Protein AF-A0A2V6Q9T5-F1 (afdb_monomer_lite)

Structure (mmCIF, N/CA/C/O backbone):
data_AF-A0A2V6Q9T5-F1
#
_entry.id   AF-A0A2V6Q9T5-F1
#
loop_
_atom_site.group_PDB
_atom_site.id
_atom_site.type_symbol
_atom_site.label_atom_id
_atom_site.label_alt_id
_atom_site.label_comp_id
_atom_site.label_asym_id
_atom_site.label_entity_id
_atom_site.label_seq_id
_atom_site.pdbx_PDB_ins_code
_atom_site.Cartn_x
_atom_site.Cartn_y
_atom_site.Cartn_z
_atom_site.occupancy
_atom_site.B_iso_or_equiv
_atom_site.auth_seq_id
_atom_site.auth_comp_id
_atom_site.auth_asym_id
_atom_site.auth_atom_id
_atom_site.pdbx_PDB_model_num
ATOM 1 N N . MET A 1 1 ? 15.968 13.737 -26.949 1.00 48.44 1 MET A N 1
ATOM 2 C CA . MET A 1 1 ? 14.605 13.214 -27.180 1.00 48.44 1 MET A CA 1
ATOM 3 C C . MET A 1 1 ? 14.604 11.754 -26.773 1.00 48.44 1 MET A C 1
ATOM 5 O O . MET A 1 1 ? 15.338 10.985 -27.378 1.00 48.44 1 MET A O 1
ATOM 9 N N . GLY A 1 2 ? 13.902 11.405 -25.695 1.00 70.88 2 GLY A N 1
ATOM 10 C CA . GLY A 1 2 ? 13.699 10.003 -25.319 1.00 70.88 2 GLY A CA 1
ATOM 11 C C . GLY A 1 2 ? 12.669 9.334 -26.230 1.00 70.88 2 GLY A C 1
ATOM 12 O O . GLY A 1 2 ? 11.946 10.019 -26.954 1.00 70.88 2 GLY A O 1
ATOM 13 N N . GLU A 1 3 ? 12.617 8.006 -26.196 1.00 80.88 3 GLU A N 1
ATOM 14 C CA . GLU A 1 3 ? 11.567 7.229 -26.863 1.00 80.88 3 GLU A CA 1
ATOM 15 C C . GLU A 1 3 ? 10.180 7.619 -26.341 1.00 80.88 3 GLU A C 1
ATOM 17 O O . GLU A 1 3 ? 10.024 7.979 -25.170 1.00 80.88 3 GLU A O 1
ATOM 22 N N . ARG A 1 4 ? 9.163 7.547 -27.205 1.00 91.62 4 ARG A N 1
ATOM 23 C CA . ARG A 1 4 ? 7.789 7.871 -26.805 1.00 91.62 4 ARG A CA 1
ATOM 24 C C . ARG A 1 4 ? 7.243 6.766 -25.885 1.00 91.62 4 ARG A C 1
ATOM 26 O O . ARG A 1 4 ? 7.602 5.602 -26.077 1.00 91.62 4 ARG A O 1
ATOM 33 N N . PRO A 1 5 ? 6.353 7.073 -24.921 1.00 88.50 5 PRO A N 1
ATOM 34 C CA . PRO A 1 5 ? 5.855 6.081 -23.961 1.00 88.50 5 PRO A CA 1
ATOM 35 C C . PRO A 1 5 ? 5.341 4.781 -24.602 1.00 88.50 5 PRO A C 1
ATOM 37 O O . PRO A 1 5 ? 5.722 3.693 -24.177 1.00 88.50 5 PRO A O 1
ATOM 40 N N . HIS A 1 6 ? 4.596 4.869 -25.710 1.00 90.69 6 HIS A N 1
ATOM 41 C CA . HIS A 1 6 ? 4.066 3.693 -26.416 1.00 90.69 6 HIS A CA 1
ATOM 42 C C . HIS A 1 6 ? 5.145 2.817 -27.077 1.00 90.69 6 HIS A C 1
ATOM 44 O O . HIS A 1 6 ? 4.964 1.605 -27.233 1.00 90.69 6 HIS A O 1
ATOM 50 N N . GLU A 1 7 ? 6.281 3.400 -27.469 1.00 93.50 7 GLU A N 1
ATOM 51 C CA . GLU A 1 7 ? 7.427 2.666 -28.027 1.00 93.50 7 GLU A CA 1
ATOM 52 C C . GLU A 1 7 ? 8.135 1.867 -26.927 1.00 93.50 7 GLU A C 1
ATOM 54 O O . GLU A 1 7 ? 8.487 0.701 -27.134 1.00 93.50 7 GLU A O 1
ATOM 59 N N . LEU A 1 8 ? 8.263 2.454 -25.733 1.00 92.94 8 LEU A N 1
ATOM 60 C CA . LEU A 1 8 ? 8.807 1.791 -24.546 1.00 92.94 8 LEU A CA 1
ATOM 61 C C . LEU A 1 8 ? 7.885 0.672 -24.052 1.00 92.94 8 LEU A C 1
ATOM 63 O O . LEU A 1 8 ? 8.351 -0.444 -23.815 1.00 92.94 8 LEU A O 1
ATOM 67 N N . GLU A 1 9 ? 6.579 0.923 -23.966 1.00 93.50 9 GLU A N 1
ATOM 68 C CA . GLU A 1 9 ? 5.578 -0.083 -23.591 1.00 93.50 9 GLU A CA 1
ATOM 69 C C . GLU A 1 9 ? 5.644 -1.307 -24.510 1.00 93.50 9 GLU A C 1
ATOM 71 O O . GLU A 1 9 ? 5.749 -2.444 -24.043 1.00 93.50 9 GLU A O 1
ATOM 76 N N . SER A 1 10 ? 5.691 -1.075 -25.825 1.00 95.06 10 SER A N 1
ATOM 77 C CA . SER A 1 10 ? 5.795 -2.138 -26.830 1.00 95.06 10 SER A CA 1
ATOM 78 C C . SER A 1 10 ? 7.048 -3.001 -26.650 1.00 95.06 10 SER A C 1
ATOM 80 O O . SER A 1 10 ? 7.018 -4.208 -26.902 1.00 95.06 10 SER A O 1
ATOM 82 N N . LYS A 1 11 ? 8.166 -2.417 -26.204 1.00 94.94 11 LYS A N 1
ATOM 83 C CA . LYS A 1 11 ? 9.409 -3.149 -25.908 1.00 94.94 11 LYS A CA 1
ATOM 84 C C . LYS A 1 11 ? 9.314 -3.922 -24.596 1.00 94.94 11 LYS A C 1
ATOM 86 O O . LYS A 1 11 ? 9.714 -5.084 -24.543 1.00 94.94 11 LYS A O 1
ATOM 91 N N . VAL A 1 12 ? 8.750 -3.314 -23.554 1.00 95.56 12 VAL A N 1
ATOM 92 C CA . VAL A 1 12 ? 8.576 -3.939 -22.235 1.00 95.56 12 VAL A CA 1
ATOM 93 C C . VAL A 1 12 ? 7.634 -5.139 -22.311 1.00 95.56 12 VAL A C 1
ATOM 95 O O . VAL A 1 12 ? 7.906 -6.173 -21.698 1.00 95.56 12 VAL A O 1
ATOM 98 N N . LEU A 1 13 ? 6.567 -5.058 -23.108 1.00 95.94 13 LEU A N 1
ATOM 99 C CA . LEU A 1 13 ? 5.611 -6.156 -23.275 1.00 95.94 13 LEU A CA 1
ATOM 100 C C . LEU A 1 13 ? 6.225 -7.403 -23.933 1.00 95.94 13 LEU A C 1
ATOM 102 O O . LEU A 1 13 ? 5.775 -8.514 -23.646 1.00 95.94 13 LEU A O 1
ATOM 106 N N . LYS A 1 14 ? 7.303 -7.253 -24.718 1.00 97.12 14 LYS A N 1
ATOM 107 C CA . LYS A 1 14 ? 8.063 -8.377 -25.302 1.00 97.12 14 LYS A CA 1
ATOM 108 C C . LYS A 1 14 ? 8.929 -9.127 -24.283 1.00 97.12 14 LYS A C 1
ATOM 110 O O . LYS A 1 14 ? 9.376 -10.236 -24.566 1.00 97.12 14 LYS A O 1
ATOM 115 N N . LEU A 1 15 ? 9.186 -8.556 -23.104 1.00 97.00 15 LEU A N 1
ATOM 116 C CA . LEU A 1 15 ? 9.973 -9.216 -22.060 1.00 97.00 15 LEU A CA 1
ATOM 117 C C . LEU A 1 15 ? 9.218 -10.406 -21.458 1.00 97.00 15 LEU A C 1
ATOM 119 O O . LEU A 1 15 ? 7.989 -10.447 -21.453 1.00 97.00 15 LEU A O 1
ATOM 123 N N . SER A 1 16 ? 9.953 -11.345 -20.858 1.00 97.94 16 SER A N 1
ATOM 124 C CA . SER A 1 16 ? 9.352 -12.436 -20.084 1.00 97.94 16 SER A CA 1
ATOM 125 C C . SER A 1 16 ? 8.513 -11.906 -18.916 1.00 97.94 16 SER A C 1
ATOM 127 O O . SER A 1 16 ? 8.782 -10.835 -18.364 1.00 97.94 16 SER A O 1
ATOM 129 N N . ARG A 1 17 ? 7.528 -12.694 -18.467 1.00 96.56 17 ARG A N 1
ATOM 130 C CA . ARG A 1 17 ? 6.640 -12.321 -17.350 1.00 96.56 17 ARG A CA 1
ATOM 131 C C . ARG A 1 17 ? 7.415 -11.908 -16.090 1.00 96.56 17 ARG A C 1
ATOM 133 O O . ARG A 1 17 ? 7.054 -10.931 -15.442 1.00 96.56 17 ARG A O 1
ATOM 140 N N . ARG A 1 18 ? 8.510 -12.615 -15.781 1.00 96.81 18 ARG A N 1
ATOM 141 C CA . ARG A 1 18 ? 9.392 -12.327 -14.637 1.00 96.81 18 ARG A CA 1
ATOM 142 C C . ARG A 1 18 ? 10.100 -10.979 -14.782 1.00 96.81 18 ARG A C 1
ATOM 144 O O . ARG A 1 18 ? 10.149 -10.212 -13.826 1.00 96.81 18 ARG A O 1
ATOM 151 N N . ASN A 1 19 ? 10.619 -10.678 -15.971 1.00 97.06 19 ASN A N 1
ATOM 152 C CA . ASN A 1 19 ? 11.318 -9.418 -16.222 1.00 97.06 19 ASN A CA 1
ATOM 153 C C . ASN A 1 19 ? 10.357 -8.227 -16.208 1.00 97.06 19 ASN A C 1
ATOM 155 O O . ASN A 1 19 ? 10.697 -7.194 -15.637 1.00 97.06 19 ASN A O 1
ATOM 159 N N . ARG A 1 20 ? 9.138 -8.392 -16.740 1.00 97.38 20 ARG A N 1
ATOM 160 C CA . ARG A 1 20 ? 8.083 -7.374 -16.631 1.00 97.38 20 ARG A CA 1
ATOM 161 C C . ARG A 1 20 ? 7.702 -7.100 -15.180 1.00 97.38 20 ARG A C 1
ATOM 163 O O . ARG A 1 20 ? 7.658 -5.943 -14.792 1.00 97.38 20 ARG A O 1
ATOM 170 N N . ALA A 1 21 ? 7.501 -8.142 -14.368 1.00 96.38 21 ALA A N 1
ATOM 171 C CA . ALA A 1 21 ? 7.189 -7.983 -12.945 1.00 96.38 21 ALA A CA 1
ATOM 172 C C . ALA A 1 21 ? 8.300 -7.233 -12.189 1.00 96.38 21 ALA A C 1
ATOM 174 O O . ALA A 1 21 ? 8.019 -6.299 -11.443 1.00 96.38 21 ALA A O 1
ATOM 175 N N . ARG A 1 22 ? 9.569 -7.585 -12.438 1.00 97.00 22 ARG A N 1
ATOM 176 C CA . ARG A 1 22 ? 10.717 -6.884 -11.845 1.00 97.00 22 ARG A CA 1
ATOM 177 C C . ARG A 1 22 ? 10.783 -5.416 -12.274 1.00 97.00 22 ARG A C 1
ATOM 179 O O . ARG A 1 22 ? 11.110 -4.564 -11.455 1.00 97.00 22 ARG A O 1
ATOM 186 N N . LEU A 1 23 ? 10.511 -5.115 -13.544 1.00 96.31 23 LEU A N 1
ATOM 187 C CA . LEU A 1 23 ? 10.515 -3.737 -14.035 1.00 96.31 23 LEU A CA 1
ATOM 188 C C . LEU A 1 23 ? 9.352 -2.929 -13.450 1.00 96.31 23 LEU A C 1
ATOM 190 O O . LEU A 1 23 ? 9.582 -1.820 -12.985 1.00 96.31 23 LEU A O 1
ATOM 194 N N . ALA A 1 24 ? 8.148 -3.503 -13.401 1.00 95.38 24 ALA A N 1
ATOM 195 C CA . ALA A 1 24 ? 6.984 -2.878 -12.781 1.00 95.38 24 ALA A CA 1
ATOM 196 C C . ALA A 1 24 ? 7.252 -2.528 -11.312 1.00 95.38 24 ALA A C 1
ATOM 198 O O . ALA A 1 24 ? 7.013 -1.397 -10.909 1.00 95.38 24 ALA A O 1
ATOM 199 N N . GLN A 1 25 ? 7.841 -3.450 -10.542 1.00 95.19 25 GLN A N 1
ATOM 200 C CA . GLN A 1 25 ? 8.245 -3.178 -9.162 1.00 95.19 25 GLN A CA 1
ATOM 201 C C . GLN A 1 25 ? 9.196 -1.978 -9.077 1.00 95.19 25 GLN A C 1
ATOM 203 O O . GLN A 1 25 ? 8.975 -1.083 -8.273 1.00 95.19 25 GLN A O 1
ATOM 208 N N . ARG A 1 26 ? 10.239 -1.934 -9.917 1.00 94.31 26 ARG A N 1
ATOM 209 C CA . ARG A 1 26 ? 11.211 -0.830 -9.907 1.00 94.31 26 ARG A CA 1
ATOM 210 C C . ARG A 1 26 ? 10.587 0.513 -10.272 1.00 94.31 26 ARG A C 1
ATOM 212 O O . ARG A 1 26 ? 10.966 1.505 -9.666 1.00 94.31 26 ARG A O 1
ATOM 219 N N . LEU A 1 27 ? 9.685 0.533 -11.255 1.00 92.75 27 LEU A N 1
ATOM 220 C CA . LEU A 1 27 ? 8.988 1.749 -11.676 1.00 92.75 27 LEU A CA 1
ATOM 221 C C . LEU A 1 27 ? 8.032 2.246 -10.590 1.00 92.75 27 LEU A C 1
ATOM 223 O O . LEU A 1 27 ? 8.008 3.433 -10.317 1.00 92.75 27 LEU A O 1
ATOM 227 N N . ILE A 1 28 ? 7.295 1.351 -9.928 1.00 90.81 28 ILE A N 1
ATOM 228 C CA . ILE A 1 28 ? 6.422 1.723 -8.805 1.00 90.81 28 ILE A CA 1
ATOM 229 C C . ILE A 1 28 ? 7.260 2.269 -7.642 1.00 90.81 28 ILE A C 1
ATOM 231 O O . ILE A 1 28 ? 6.993 3.361 -7.160 1.00 90.81 28 ILE A O 1
ATOM 235 N N . SER A 1 29 ? 8.343 1.584 -7.259 1.00 88.88 29 SER A N 1
ATOM 236 C CA . SER A 1 29 ? 9.244 2.077 -6.207 1.00 88.88 29 SER A CA 1
ATOM 237 C C . SER A 1 29 ? 9.946 3.388 -6.568 1.00 88.88 29 SER A C 1
ATOM 239 O O . SER A 1 29 ? 10.353 4.135 -5.682 1.00 88.88 29 SER A O 1
ATOM 241 N N . SER A 1 30 ? 10.097 3.695 -7.860 1.00 88.44 30 SER A N 1
ATOM 242 C CA . SER A 1 30 ? 10.581 5.000 -8.305 1.00 88.44 30 SER A CA 1
ATOM 243 C C . SER A 1 30 ? 9.489 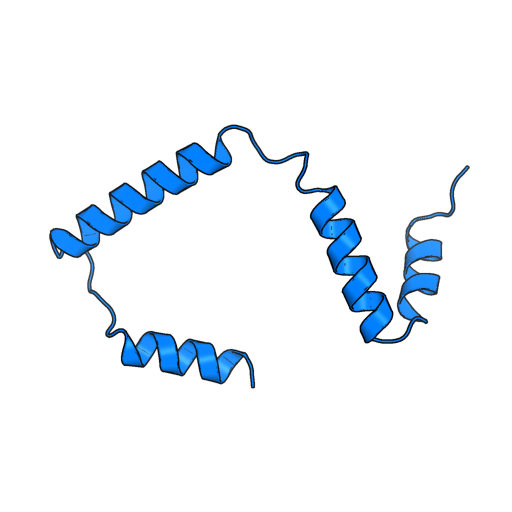6.069 -8.360 1.00 88.44 30 SER A C 1
ATOM 245 O O . SER A 1 30 ? 9.737 7.126 -8.913 1.00 88.44 30 SER A O 1
ATOM 247 N N . LEU A 1 31 ? 8.286 5.805 -7.867 1.00 86.06 31 LEU A N 1
ATOM 248 C CA . LEU A 1 31 ? 7.255 6.821 -7.645 1.00 86.06 31 LEU A CA 1
ATOM 249 C C . LEU A 1 31 ? 7.033 7.041 -6.142 1.00 86.06 31 LEU A C 1
ATOM 251 O O . LEU A 1 31 ? 6.588 8.105 -5.733 1.00 86.06 31 LEU A O 1
ATOM 255 N N . ASP A 1 32 ? 7.429 6.075 -5.306 1.00 76.00 32 ASP A N 1
ATOM 256 C CA . ASP A 1 32 ? 7.252 6.118 -3.848 1.00 76.00 32 ASP A CA 1
ATOM 257 C C . ASP A 1 32 ? 8.014 7.263 -3.146 1.00 76.00 32 ASP A C 1
ATOM 259 O O . ASP A 1 32 ? 7.723 7.570 -1.995 1.00 76.00 32 ASP A O 1
ATOM 263 N N . HIS A 1 33 ? 8.972 7.928 -3.801 1.00 65.19 33 HIS A N 1
ATOM 264 C CA . HIS A 1 33 ? 9.643 9.113 -3.243 1.00 65.19 33 HIS A CA 1
ATOM 265 C C . HIS A 1 33 ? 8.813 10.402 -3.341 1.00 65.19 33 HIS A C 1
ATOM 267 O O . HIS A 1 33 ? 9.164 11.397 -2.711 1.00 65.19 33 HIS A O 1
ATOM 273 N N . GLU A 1 34 ? 7.699 10.376 -4.073 1.00 65.81 34 GLU A N 1
ATOM 274 C CA . GLU A 1 34 ? 6.666 11.418 -4.058 1.00 65.81 34 GLU A CA 1
ATOM 275 C C . GLU A 1 34 ? 5.561 11.109 -3.030 1.00 65.81 34 GLU A C 1
ATOM 277 O O . GLU A 1 34 ? 4.431 11.581 -3.156 1.00 65.81 34 GLU A O 1
ATOM 282 N N . SER A 1 35 ? 5.846 10.289 -2.010 1.00 67.19 35 SER A N 1
ATOM 283 C CA . SER A 1 35 ? 4.885 10.012 -0.944 1.00 67.19 35 SER A CA 1
ATOM 284 C C . SER A 1 35 ? 4.489 11.312 -0.239 1.00 67.19 35 SER A C 1
ATOM 286 O O . SER A 1 35 ? 5.354 12.017 0.287 1.00 67.19 35 SER A O 1
ATOM 288 N N . ASP A 1 36 ? 3.188 11.614 -0.206 1.00 77.62 36 ASP A N 1
ATOM 289 C CA . ASP A 1 36 ? 2.639 12.724 0.576 1.00 77.62 36 ASP A CA 1
ATOM 290 C C . ASP A 1 36 ? 3.167 12.630 2.014 1.00 77.62 36 ASP A C 1
ATOM 292 O O . ASP A 1 36 ? 2.960 11.625 2.697 1.00 77.62 36 ASP A O 1
ATOM 296 N N . ALA A 1 37 ? 3.857 13.677 2.475 1.00 78.06 37 ALA A N 1
ATOM 297 C CA . ALA A 1 37 ? 4.444 13.734 3.812 1.00 78.06 37 ALA A CA 1
ATOM 298 C C . ALA A 1 37 ? 3.398 13.526 4.924 1.00 78.06 37 ALA A C 1
ATOM 300 O O . ALA A 1 37 ? 3.740 13.124 6.035 1.00 78.06 37 ALA A O 1
ATOM 301 N N . ASN A 1 38 ? 2.118 13.765 4.624 1.00 86.38 38 ASN A N 1
ATOM 302 C CA . ASN A 1 38 ? 1.008 13.550 5.543 1.00 86.38 38 ASN A CA 1
ATOM 303 C C . ASN A 1 38 ? 0.397 12.150 5.454 1.00 86.38 38 ASN A C 1
ATOM 305 O O . ASN A 1 38 ? -0.417 11.813 6.313 1.00 86.38 38 ASN A O 1
ATOM 309 N N . ALA A 1 39 ? 0.754 11.333 4.458 1.00 87.56 39 ALA A N 1
ATOM 310 C CA . ALA A 1 39 ? 0.158 10.015 4.263 1.00 87.56 39 ALA A CA 1
ATOM 311 C C . ALA A 1 39 ? 0.306 9.146 5.516 1.00 87.56 39 ALA A C 1
ATOM 313 O O . ALA A 1 39 ? -0.689 8.613 5.996 1.00 87.56 39 ALA A O 1
ATOM 314 N N . GLU A 1 40 ? 1.507 9.071 6.095 1.00 88.50 40 GLU A N 1
ATOM 315 C CA . GLU A 1 40 ? 1.759 8.276 7.305 1.00 88.50 40 GLU A CA 1
ATOM 316 C C . GLU A 1 40 ? 0.879 8.733 8.475 1.00 88.50 40 GLU A C 1
ATOM 318 O O . GLU A 1 40 ? 0.239 7.923 9.145 1.00 88.50 40 GLU A O 1
ATOM 323 N N . LYS A 1 41 ? 0.770 10.052 8.674 1.00 92.81 41 LYS A N 1
ATOM 324 C CA . LYS A 1 41 ? -0.081 10.627 9.718 1.00 92.81 41 LYS A CA 1
ATOM 325 C C . LYS A 1 41 ? -1.557 10.295 9.483 1.00 92.81 41 LYS A C 1
ATOM 327 O O . LYS A 1 41 ? -2.236 9.868 10.410 1.00 92.81 41 LYS A O 1
ATOM 332 N N . LEU A 1 42 ? -2.054 10.468 8.259 1.00 95.06 42 LEU A N 1
ATOM 333 C CA . LEU A 1 42 ? -3.446 10.166 7.911 1.00 95.06 42 LEU A CA 1
ATOM 334 C C . LEU A 1 42 ? -3.765 8.676 8.089 1.00 95.06 42 LEU A C 1
ATOM 336 O O . LEU A 1 42 ? -4.854 8.328 8.547 1.00 95.06 42 LEU A O 1
ATOM 340 N N . TRP A 1 43 ? -2.817 7.796 7.762 1.00 94.88 43 TRP A N 1
ATOM 341 C CA . TRP A 1 43 ? -2.940 6.359 7.995 1.00 94.88 43 TRP A CA 1
ATOM 342 C C . TRP A 1 43 ? -2.979 6.014 9.483 1.00 94.88 43 TRP A C 1
ATOM 344 O O . TRP A 1 43 ? -3.801 5.186 9.882 1.00 94.88 43 TRP A O 1
ATOM 354 N N . LEU A 1 44 ? -2.141 6.655 10.300 1.00 96.56 44 LEU A N 1
ATOM 355 C CA . LEU A 1 44 ? -2.149 6.476 11.750 1.00 96.56 44 LEU A CA 1
ATOM 356 C C . LEU A 1 44 ? -3.480 6.933 12.359 1.00 96.56 44 LEU A C 1
ATOM 358 O O . LEU A 1 44 ? -4.124 6.154 13.065 1.00 96.56 44 LEU A O 1
ATOM 362 N N . ASP A 1 45 ? -3.929 8.144 12.017 1.00 97.75 45 ASP A N 1
ATOM 363 C CA . ASP A 1 45 ? -5.193 8.718 12.493 1.00 97.75 45 ASP A CA 1
ATOM 364 C C . ASP A 1 45 ? -6.378 7.785 12.152 1.00 97.75 45 ASP A C 1
ATOM 366 O O . ASP A 1 45 ? -7.248 7.500 12.983 1.00 97.75 45 ASP A O 1
ATOM 370 N N . GLU A 1 46 ? -6.397 7.236 10.934 1.00 97.69 46 GLU A N 1
ATOM 371 C CA . GLU A 1 46 ? -7.425 6.290 10.495 1.00 97.69 46 GLU A CA 1
ATOM 372 C C . GLU A 1 46 ? -7.331 4.931 11.211 1.00 97.69 46 GLU A C 1
ATOM 374 O O . GLU A 1 46 ? -8.359 4.333 11.552 1.00 97.69 46 GLU A O 1
ATOM 379 N N . ALA A 1 47 ? -6.120 4.428 11.464 1.00 97.62 47 ALA A N 1
ATOM 380 C CA . ALA A 1 47 ? -5.913 3.176 12.18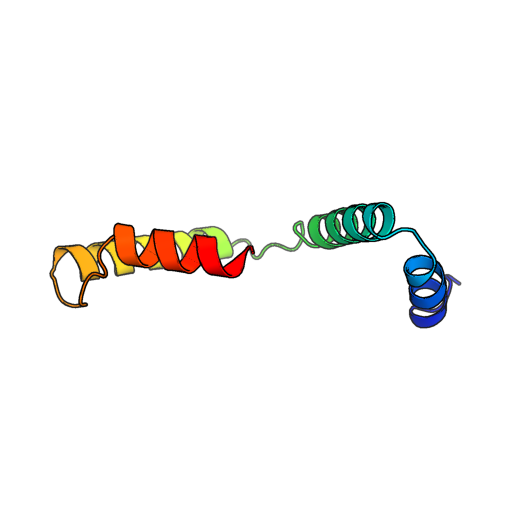7 1.00 97.62 47 ALA A CA 1
ATOM 381 C C . ALA A 1 47 ? -6.413 3.274 13.636 1.00 97.62 47 ALA A C 1
ATOM 383 O O . ALA A 1 47 ? -7.128 2.381 14.106 1.00 97.62 47 ALA A O 1
ATOM 384 N N . GLU A 1 48 ? -6.103 4.374 14.325 1.00 98.25 48 GLU A N 1
ATOM 385 C CA . GLU A 1 48 ? -6.581 4.643 15.682 1.00 98.25 48 GLU A CA 1
ATOM 386 C C . GLU A 1 48 ? -8.106 4.765 15.728 1.00 98.25 48 GLU A C 1
ATOM 388 O O . GLU A 1 48 ? -8.758 4.107 16.551 1.00 98.25 48 GLU A O 1
ATOM 393 N N . ARG A 1 49 ? -8.696 5.525 14.792 1.00 97.88 49 ARG A N 1
ATOM 394 C CA . ARG A 1 49 ? -10.153 5.664 14.670 1.00 97.88 49 ARG A CA 1
ATOM 395 C C . ARG A 1 49 ? -10.831 4.301 14.515 1.00 97.88 49 ARG A C 1
ATOM 397 O O . ARG A 1 49 ? -11.768 3.990 15.253 1.00 97.88 49 ARG A O 1
ATOM 404 N N . ARG A 1 50 ? -10.345 3.454 13.601 1.00 96.50 50 ARG A N 1
ATOM 405 C CA . ARG A 1 50 ? -10.903 2.106 13.370 1.00 96.50 50 ARG A CA 1
ATOM 406 C C . ARG A 1 50 ? -10.753 1.193 14.580 1.00 96.50 50 ARG A C 1
ATOM 408 O O . ARG A 1 50 ? -11.671 0.432 14.890 1.00 96.50 50 ARG A O 1
ATOM 415 N N . LEU A 1 51 ? -9.622 1.262 15.280 1.00 95.94 51 LEU A N 1
ATOM 416 C CA . LEU A 1 51 ? -9.409 0.480 16.495 1.00 95.94 51 LEU A CA 1
ATOM 417 C C . LEU A 1 51 ? -10.401 0.877 17.597 1.00 95.94 51 LEU A C 1
ATOM 419 O O . LEU A 1 51 ? -10.957 0.001 18.264 1.00 95.94 51 LEU A O 1
ATOM 423 N N . ALA A 1 52 ? -10.653 2.176 17.774 1.00 97.69 52 ALA A N 1
ATOM 424 C CA . ALA A 1 52 ? -11.631 2.674 18.737 1.00 97.69 52 ALA A CA 1
ATOM 425 C C . ALA A 1 52 ? -13.061 2.218 18.393 1.00 97.69 52 ALA A C 1
ATOM 427 O O . ALA A 1 52 ? -13.799 1.768 19.274 1.00 97.69 52 ALA A O 1
ATOM 428 N N . GLU A 1 53 ? -13.449 2.261 17.116 1.00 97.56 53 GLU A N 1
ATOM 429 C CA . GLU A 1 53 ? -14.754 1.770 16.646 1.00 97.56 53 GLU A CA 1
ATOM 430 C C . GLU A 1 53 ? -14.944 0.267 16.888 1.00 97.56 53 GLU A C 1
ATOM 432 O O . GLU A 1 53 ? -16.018 -0.159 17.321 1.00 97.56 53 GLU A O 1
ATOM 437 N N . LEU A 1 54 ? -13.896 -0.534 16.672 1.00 95.69 54 LEU A N 1
ATOM 438 C CA . LEU A 1 54 ? -13.913 -1.967 16.970 1.00 95.69 54 LEU A CA 1
ATOM 439 C C . LEU A 1 54 ? -14.040 -2.234 18.476 1.00 95.69 54 LEU A C 1
ATOM 441 O O . LEU A 1 54 ? -14.889 -3.024 18.889 1.00 95.69 54 LEU A O 1
ATOM 445 N N . LYS A 1 55 ? -13.235 -1.560 19.310 1.00 95.69 55 LYS A N 1
ATOM 446 C CA . LYS A 1 55 ? -13.261 -1.723 20.776 1.00 95.69 55 LYS A CA 1
ATOM 447 C C . LYS A 1 55 ? -14.598 -1.299 21.387 1.00 95.69 55 LYS A C 1
ATOM 449 O O . LYS A 1 55 ? -15.096 -1.966 22.289 1.00 95.69 55 LYS A O 1
ATOM 454 N N . SER A 1 56 ? -15.187 -0.220 20.874 1.00 97.25 56 SER A N 1
ATOM 455 C CA . SER A 1 56 ? -16.498 0.282 21.308 1.00 97.25 56 SER A CA 1
ATOM 456 C C . SER A 1 56 ? -17.680 -0.526 20.765 1.00 97.25 56 SER A C 1
ATOM 458 O O . SER A 1 56 ? -18.815 -0.262 21.153 1.00 97.25 56 SER A O 1
ATOM 460 N N . ARG A 1 57 ? -17.441 -1.513 19.885 1.00 95.00 57 ARG A N 1
ATOM 461 C CA . ARG A 1 57 ? -18.478 -2.288 19.179 1.00 95.00 57 ARG A CA 1
ATOM 462 C C . ARG A 1 57 ? -19.438 -1.426 18.348 1.00 95.00 57 ARG A C 1
ATOM 464 O O . ARG A 1 57 ? -20.529 -1.877 18.012 1.00 95.00 57 ARG A O 1
ATOM 471 N N . LYS A 1 58 ? -19.026 -0.209 17.974 1.00 96.69 58 LYS A N 1
ATOM 472 C CA . LYS A 1 58 ? -19.786 0.664 17.065 1.00 96.69 58 LYS A CA 1
ATOM 473 C C . LYS A 1 58 ? -19.894 0.055 15.664 1.00 96.69 58 LYS A C 1
ATOM 475 O O . LYS A 1 58 ? -20.848 0.327 14.942 1.00 96.69 58 LYS A O 1
ATOM 480 N N . VAL A 1 59 ? -18.921 -0.777 15.293 1.00 95.44 59 VAL A N 1
ATOM 481 C CA . VAL A 1 59 ? -18.892 -1.519 14.030 1.00 95.44 59 VAL A CA 1
ATOM 482 C C . VAL A 1 59 ? -18.823 -3.028 14.292 1.00 95.44 59 VAL A C 1
ATOM 484 O O . VAL A 1 59 ? -18.170 -3.456 15.250 1.00 95.44 59 VAL A O 1
ATOM 487 N N . PRO A 1 60 ? -19.475 -3.862 13.462 1.00 93.38 60 PRO A N 1
ATOM 488 C CA . PRO A 1 60 ? -19.419 -5.310 13.614 1.00 93.38 60 PRO A CA 1
ATOM 489 C C . PRO A 1 60 ? -18.037 -5.846 13.221 1.00 93.38 60 PRO A C 1
ATOM 491 O O . PRO A 1 60 ? -17.547 -5.606 12.116 1.00 93.38 60 PRO A O 1
ATOM 494 N N . ALA A 1 61 ? -17.420 -6.621 14.113 1.00 93.56 61 ALA A N 1
ATOM 495 C CA . ALA A 1 61 ? -16.183 -7.328 13.809 1.00 93.56 61 ALA A CA 1
ATOM 496 C C . ALA A 1 61 ? -16.448 -8.532 12.890 1.00 93.56 61 ALA A C 1
ATOM 498 O O . ALA A 1 61 ? -17.475 -9.206 12.991 1.00 93.56 61 ALA A O 1
ATOM 499 N N . ILE A 1 62 ? -15.491 -8.836 12.013 1.00 94.69 62 ILE A N 1
ATOM 500 C CA . ILE A 1 62 ? -15.505 -10.057 11.203 1.00 94.69 62 ILE A CA 1
ATOM 501 C C . ILE A 1 62 ? -14.525 -11.053 11.836 1.00 94.69 62 ILE A C 1
ATOM 503 O O . ILE A 1 62 ? -13.376 -10.675 12.067 1.00 94.69 62 ILE A O 1
ATOM 507 N N . PRO A 1 63 ? -14.925 -12.318 12.075 1.00 95.31 63 PRO A N 1
ATOM 508 C CA . PRO A 1 63 ? -14.015 -13.341 12.581 1.00 95.31 63 PRO A CA 1
ATOM 509 C C . PRO A 1 63 ? -12.763 -13.488 11.712 1.00 95.31 63 PRO A C 1
ATOM 511 O O . PRO A 1 63 ? -12.854 -13.522 10.475 1.00 95.31 63 PRO A O 1
ATOM 514 N N . ALA A 1 64 ? -11.603 -13.603 12.358 1.00 94.81 64 ALA A N 1
ATOM 515 C CA . ALA A 1 64 ? -10.307 -13.647 11.689 1.00 94.81 64 ALA A CA 1
ATOM 516 C C . ALA A 1 64 ? -10.228 -14.802 10.679 1.00 94.81 64 ALA A C 1
ATOM 518 O O . ALA A 1 64 ? -9.767 -14.621 9.553 1.00 94.81 64 ALA A O 1
ATOM 519 N N . GLU A 1 65 ? -10.779 -15.966 11.020 1.00 97.06 65 GLU A N 1
ATOM 520 C CA . GLU A 1 65 ? -10.795 -17.167 10.182 1.00 97.06 65 GLU A CA 1
ATOM 521 C C . GLU A 1 65 ? -11.527 -16.920 8.859 1.00 97.06 65 GLU A C 1
ATOM 523 O O . GLU A 1 65 ? -11.118 -17.416 7.805 1.00 97.06 65 GLU A O 1
ATOM 528 N N . ARG A 1 66 ? -12.607 -16.125 8.891 1.0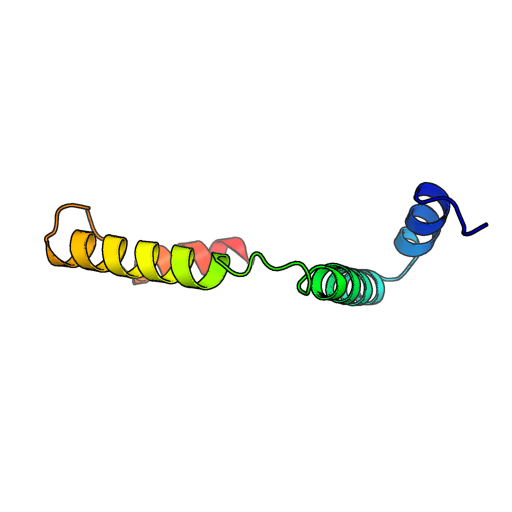0 97.12 66 ARG A N 1
ATOM 529 C CA . ARG A 1 66 ? -13.375 -15.765 7.693 1.00 97.12 66 ARG A CA 1
ATOM 530 C C . ARG A 1 66 ? -12.564 -14.846 6.782 1.00 97.12 66 ARG A C 1
ATOM 532 O O . ARG A 1 66 ? -12.556 -15.065 5.570 1.00 97.12 66 ARG A O 1
ATOM 539 N N . VAL A 1 67 ? -11.882 -13.851 7.351 1.00 95.38 67 VAL A N 1
ATOM 540 C CA . VAL A 1 67 ? -11.044 -12.908 6.591 1.00 95.38 67 VAL A CA 1
ATOM 541 C C . VAL A 1 67 ? -9.835 -13.625 5.986 1.00 95.38 67 VAL A C 1
ATOM 543 O O . VAL A 1 67 ? -9.597 -13.512 4.785 1.00 95.38 67 VAL A O 1
ATOM 546 N N . ILE A 1 68 ? -9.130 -14.441 6.776 1.00 96.44 68 ILE A N 1
ATOM 547 C CA . ILE A 1 68 ? -7.957 -15.208 6.331 1.00 96.44 68 ILE A CA 1
ATOM 548 C C . ILE A 1 68 ? -8.332 -16.184 5.211 1.00 96.44 68 ILE A C 1
ATOM 550 O O . ILE A 1 68 ? -7.631 -16.264 4.200 1.00 96.44 68 ILE A O 1
ATOM 554 N N . ARG A 1 69 ? -9.453 -16.907 5.344 1.00 97.06 69 ARG A N 1
ATOM 555 C CA . ARG A 1 69 ? -9.934 -17.819 4.296 1.00 97.06 69 ARG A CA 1
ATOM 556 C C . ARG A 1 69 ? -10.211 -17.080 2.985 1.00 97.06 69 ARG A C 1
ATOM 558 O O . ARG A 1 69 ? -9.776 -17.551 1.937 1.00 97.06 69 ARG A O 1
ATOM 565 N N . LYS A 1 70 ? -10.876 -15.918 3.046 1.00 96.56 70 LYS A N 1
ATOM 566 C CA . LYS A 1 70 ? -11.171 -15.083 1.868 1.00 96.56 70 LYS A CA 1
ATOM 567 C C . LYS A 1 70 ? -9.895 -14.570 1.190 1.00 96.56 70 LYS A C 1
ATOM 569 O O . LYS A 1 70 ? -9.803 -14.602 -0.034 1.00 96.56 70 LYS A O 1
ATOM 574 N N . ALA A 1 71 ? -8.908 -14.120 1.967 1.00 95.56 71 ALA A N 1
ATOM 575 C CA . ALA A 1 71 ? -7.632 -13.653 1.426 1.00 95.56 71 ALA A CA 1
ATOM 576 C C . ALA A 1 71 ? -6.890 -14.777 0.687 1.00 95.56 71 ALA A C 1
ATOM 578 O O . ALA A 1 71 ? -6.443 -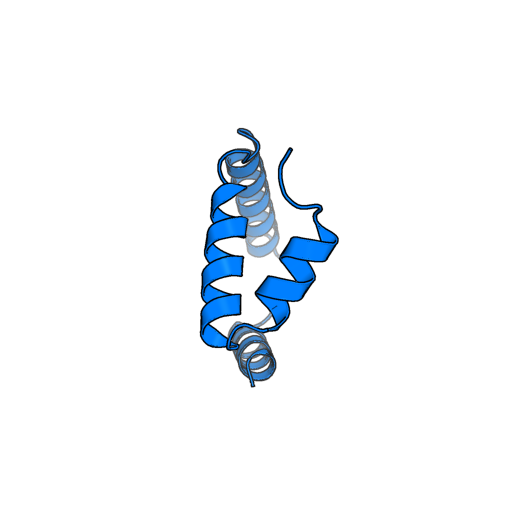14.591 -0.441 1.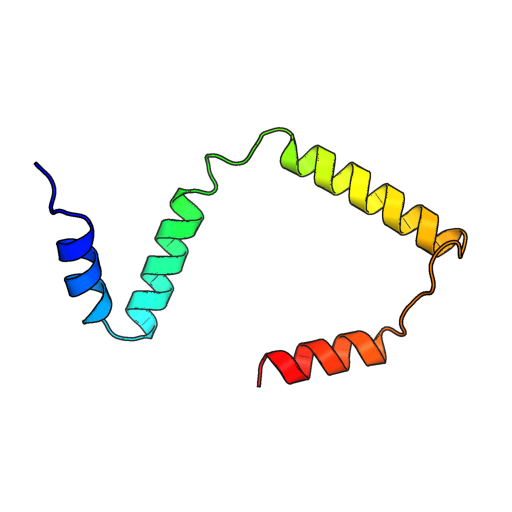00 95.56 71 ALA A O 1
ATOM 579 N N . ARG A 1 72 ? -6.834 -15.980 1.276 1.00 95.31 72 ARG A N 1
ATOM 580 C CA . ARG A 1 72 ? -6.190 -17.146 0.650 1.00 95.31 72 ARG A CA 1
ATOM 581 C C . ARG A 1 72 ? -6.868 -17.577 -0.649 1.00 95.31 72 ARG A C 1
ATOM 583 O O . ARG A 1 72 ? -6.171 -17.964 -1.579 1.00 95.31 72 ARG A O 1
ATOM 590 N N . SER A 1 73 ? -8.199 -17.510 -0.730 1.00 95.38 73 SER A N 1
ATOM 591 C CA . SER A 1 73 ? -8.909 -17.850 -1.969 1.00 95.38 73 SER A CA 1
ATOM 592 C C . SER A 1 73 ? -8.669 -16.851 -3.103 1.00 95.38 73 SER A C 1
ATOM 594 O O . SER A 1 73 ? -8.829 -17.229 -4.252 1.00 95.38 73 SER A O 1
ATOM 596 N N . ALA A 1 74 ? -8.284 -15.606 -2.803 1.00 92.12 74 ALA A N 1
ATOM 597 C CA . ALA A 1 74 ? -8.049 -14.567 -3.811 1.00 92.12 74 ALA A CA 1
ATOM 598 C C . ALA A 1 74 ? -6.652 -14.625 -4.46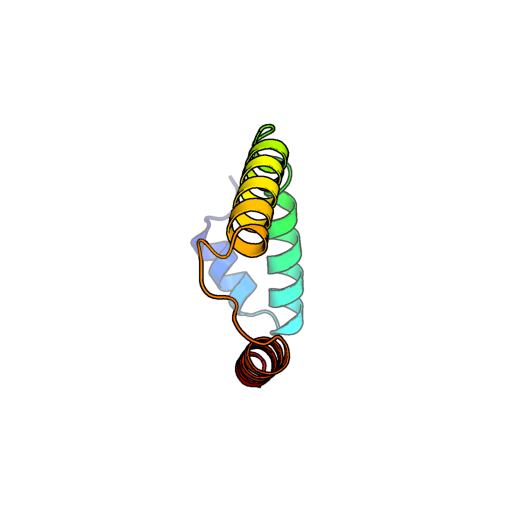2 1.00 92.12 74 ALA A C 1
ATOM 600 O O . ALA A 1 74 ? -6.404 -13.920 -5.434 1.00 92.12 74 ALA A O 1
ATOM 601 N N . ILE A 1 75 ? -5.735 -15.429 -3.912 1.00 88.56 75 ILE A N 1
ATOM 602 C CA . ILE A 1 75 ? -4.355 -15.594 -4.410 1.00 88.56 75 ILE A CA 1
ATOM 603 C C . ILE A 1 75 ? -4.218 -16.888 -5.244 1.00 88.56 75 ILE A C 1
ATOM 605 O O . ILE A 1 75 ? -3.156 -17.165 -5.798 1.00 88.56 75 ILE A O 1
ATOM 609 N N . ARG A 1 76 ? -5.283 -17.694 -5.319 1.00 57.75 76 ARG A N 1
ATOM 610 C CA . ARG A 1 76 ? -5.331 -18.948 -6.078 1.00 57.75 76 ARG A CA 1
ATOM 611 C C . ARG A 1 76 ? -5.810 -18.702 -7.502 1.00 57.75 76 ARG A C 1
ATOM 613 O O . ARG A 1 76 ? -5.257 -19.374 -8.397 1.00 57.75 76 ARG A O 1
#

Secondary structure (DSSP, 8-state):
-PPPHHHHHHHHHTS-HHHHHHHHHHHHHTTGGG--TTHHHHHHHHHHHHHHHHHTTSSPPPPHHHHHHHHHHT--

Sequence (76 aa):
MGERPHELESKVLKLSRRNRARLAQRLISSLDHESDANAEKLWLDEAERRLAELKSRKVPAIPAERVIRKARSAIR

Foldseek 3Di:
DDDDPVVVVVVLVPDDPVSNVVVVVVVVVVCCVVPDPCPVVVVVVVVVVVVVCVVVVVDDDDDPVVVVVVVVVVVD

Radius of gyration: 20.3 Å; chains: 1; bounding box: 34×33×49 Å

pLDDT: mean 91.24, std 9.83, range [48.44, 98.25]